Protein AF-A0A973NPT2-F1 (afdb_monomer_lite)

pLDDT: mean 71.3, std 19.41, range [35.34, 94.06]

Sequence (143 aa):
MTVLRLSALTAAAMVVPAASHAGETGRFLNAPAAAAAPAVKLAVQYELKLRLPEGHGLARLLLDAGIDREDAAAAAKLAAGHLGDGSGGCDVQVSIARAAGTGGFTLVRATLMTNAARTVIERRGPDLTIASDAPARKFPRLV

Structure (mmCIF, N/CA/C/O backbone):
data_AF-A0A973NPT2-F1
#
_entry.id   AF-A0A973NPT2-F1
#
loop_
_atom_site.group_PDB
_atom_site.id
_atom_site.type_symbol
_atom_site.label_atom_id
_atom_site.label_alt_id
_atom_site.label_comp_id
_atom_site.label_asym_id
_atom_site.label_entity_id
_atom_site.label_seq_id
_atom_site.pdbx_PDB_ins_code
_atom_site.Cartn_x
_atom_site.Cartn_y
_atom_site.Cartn_z
_atom_site.occupancy
_atom_site.B_iso_or_equiv
_atom_site.auth_seq_id
_atom_site.auth_comp_id
_atom_site.auth_asym_id
_atom_site.auth_atom_id
_atom_site.pdbx_PDB_model_num
ATOM 1 N N . MET A 1 1 ? -50.959 60.641 -10.926 1.00 35.38 1 MET A N 1
ATOM 2 C CA . MET A 1 1 ? -51.450 60.781 -9.538 1.00 35.38 1 MET A CA 1
ATOM 3 C C . MET A 1 1 ? -50.869 59.624 -8.733 1.00 35.38 1 MET A C 1
ATOM 5 O O . MET A 1 1 ? -51.023 58.513 -9.203 1.00 35.38 1 MET A O 1
ATOM 9 N N . THR A 1 2 ? -50.163 59.725 -7.606 1.00 35.72 2 THR A N 1
ATOM 10 C CA . THR A 1 2 ? -49.739 60.830 -6.733 1.00 35.72 2 THR A CA 1
ATOM 11 C C . THR A 1 2 ? -48.775 60.188 -5.708 1.00 35.72 2 THR A C 1
ATOM 13 O O . THR A 1 2 ? -49.156 59.202 -5.097 1.00 35.72 2 THR A O 1
ATOM 16 N N . VAL A 1 3 ? -47.565 60.752 -5.557 1.00 38.47 3 VAL A N 1
ATOM 17 C CA . VAL A 1 3 ? -46.780 60.966 -4.306 1.00 38.47 3 VAL A CA 1
ATOM 18 C C . VAL A 1 3 ? -46.255 59.736 -3.522 1.00 38.47 3 VAL A C 1
ATOM 20 O O . VAL A 1 3 ? -47.029 58.899 -3.091 1.00 38.47 3 VAL A O 1
ATOM 23 N N . LEU A 1 4 ? -44.936 59.489 -3.409 1.00 36.72 4 LEU A N 1
ATOM 24 C CA . LEU A 1 4 ? -43.832 60.149 -2.654 1.00 36.72 4 LEU A CA 1
ATOM 25 C C . LEU A 1 4 ? -43.723 59.750 -1.162 1.00 36.72 4 LEU A C 1
ATOM 27 O O . LEU A 1 4 ? -44.722 59.734 -0.454 1.00 36.72 4 LEU A O 1
ATOM 31 N N . ARG A 1 5 ? -42.452 59.658 -0.713 1.00 41.47 5 ARG A N 1
ATOM 32 C CA . ARG A 1 5 ? -41.870 59.679 0.663 1.00 41.47 5 ARG A CA 1
ATOM 33 C C . ARG A 1 5 ? -41.469 58.303 1.213 1.00 41.47 5 ARG A C 1
ATOM 35 O O . ARG A 1 5 ? -42.328 57.463 1.411 1.00 41.47 5 ARG A O 1
ATOM 42 N N . LEU A 1 6 ? -40.190 57.939 1.399 1.00 37.28 6 LEU A N 1
ATOM 43 C CA . LEU A 1 6 ? -38.953 58.622 1.853 1.00 37.28 6 LEU A CA 1
ATOM 44 C C . LEU A 1 6 ? -38.989 59.037 3.329 1.00 37.28 6 LEU A C 1
ATOM 46 O O . LEU A 1 6 ? -39.762 59.929 3.666 1.00 37.28 6 LEU A O 1
ATOM 50 N N . SER A 1 7 ? -38.127 58.422 4.154 1.00 44.72 7 SER A N 1
ATOM 51 C CA . SER A 1 7 ? -37.534 58.880 5.438 1.00 44.72 7 SER A CA 1
ATOM 52 C C . SER A 1 7 ? -36.843 57.672 6.105 1.00 44.72 7 SER A C 1
ATOM 54 O O . SER A 1 7 ? -37.430 56.600 6.112 1.00 44.72 7 SER A O 1
ATOM 56 N N . ALA A 1 8 ? -35.647 57.713 6.691 1.00 44.66 8 ALA A N 1
ATOM 57 C CA . ALA A 1 8 ? -34.648 58.763 6.836 1.00 44.66 8 ALA A CA 1
ATOM 58 C C . ALA A 1 8 ? -33.302 58.125 7.269 1.00 44.66 8 ALA A C 1
ATOM 60 O O . ALA A 1 8 ? -33.282 57.156 8.028 1.00 44.66 8 ALA A O 1
ATOM 61 N N . LEU A 1 9 ? -32.196 58.709 6.791 1.00 37.75 9 LEU A N 1
ATOM 62 C CA . LEU A 1 9 ? -30.864 58.742 7.423 1.00 37.75 9 LEU A CA 1
ATOM 63 C C . LEU A 1 9 ? -30.993 59.193 8.902 1.00 37.75 9 LEU A C 1
ATOM 65 O O . LEU A 1 9 ? -31.940 59.902 9.234 1.00 37.75 9 LEU A O 1
ATOM 69 N N . THR A 1 10 ? -30.073 58.925 9.835 1.00 41.47 10 THR A N 1
ATOM 70 C CA . THR A 1 10 ? -28.830 59.705 10.110 1.00 41.47 10 THR A CA 1
ATOM 71 C C . THR A 1 10 ? -28.308 59.178 11.473 1.00 41.47 10 THR A C 1
ATOM 73 O O . THR A 1 10 ? -29.112 59.053 12.387 1.00 41.47 10 THR A O 1
ATOM 76 N N . ALA A 1 11 ? -27.130 58.557 11.605 1.00 39.00 11 ALA A N 1
ATOM 77 C CA . ALA A 1 11 ? -25.776 59.083 11.877 1.00 39.00 11 ALA A CA 1
ATOM 78 C C . ALA A 1 11 ? -25.493 59.695 13.277 1.00 39.00 11 ALA A C 1
ATOM 80 O O . ALA A 1 11 ? -26.239 60.544 13.751 1.00 39.00 11 ALA A O 1
ATOM 81 N N . ALA A 1 12 ? -24.297 59.340 13.793 1.00 38.19 12 ALA A N 1
ATOM 82 C CA . ALA A 1 12 ? -23.472 60.006 14.826 1.00 38.19 12 ALA A CA 1
ATOM 83 C C . ALA A 1 12 ? -23.907 59.803 16.305 1.00 38.19 12 ALA A C 1
ATOM 85 O O . ALA A 1 12 ? -25.086 59.682 16.585 1.00 38.19 12 ALA A O 1
ATOM 86 N N . ALA A 1 13 ? -23.055 59.732 17.336 1.00 38.84 13 ALA A N 1
ATOM 87 C CA . ALA A 1 13 ? -21.615 59.924 17.490 1.00 38.84 13 ALA A CA 1
ATOM 88 C C . ALA A 1 13 ? -21.106 59.218 18.775 1.00 38.84 13 ALA A C 1
ATOM 90 O O . ALA A 1 13 ? -21.856 58.980 19.715 1.00 38.84 13 ALA A O 1
ATOM 91 N N . MET A 1 14 ? -19.802 58.938 18.755 1.00 41.44 14 MET A N 1
ATOM 92 C CA . MET A 1 14 ? -18.812 58.705 19.821 1.00 41.44 14 MET A CA 1
ATOM 93 C C . MET A 1 14 ? -19.201 58.957 21.291 1.00 41.44 14 MET A C 1
ATOM 95 O O . MET A 1 14 ? -19.642 60.054 21.604 1.00 41.44 14 MET A O 1
ATOM 99 N N . VAL A 1 15 ? -18.787 58.050 22.193 1.00 43.19 15 VAL A N 1
ATOM 100 C CA . VAL A 1 15 ? -18.042 58.379 23.433 1.00 43.19 15 VAL A CA 1
ATOM 101 C C . VAL A 1 15 ? -17.132 57.196 23.801 1.00 43.19 15 VAL A C 1
ATOM 103 O O . VAL A 1 15 ? -17.598 56.082 24.024 1.00 43.19 15 VAL A O 1
ATOM 106 N N . VAL A 1 16 ? -15.828 57.460 23.882 1.00 45.16 16 VAL A N 1
ATOM 107 C CA . VAL A 1 16 ? -14.829 56.645 24.591 1.00 45.16 16 VAL A CA 1
ATOM 108 C C . VAL A 1 16 ? -14.697 57.203 26.009 1.00 45.16 16 VAL A C 1
ATOM 110 O O . VAL A 1 16 ? -14.632 58.423 26.160 1.00 45.16 16 VAL A O 1
ATOM 113 N N . PRO A 1 17 ? -14.537 56.347 27.026 1.00 46.28 17 PRO A N 1
ATOM 114 C CA . PRO A 1 17 ? -13.625 56.661 28.115 1.00 46.28 17 PRO A CA 1
ATOM 115 C C . PRO A 1 17 ? -12.493 55.629 28.192 1.00 46.28 17 PRO A C 1
ATOM 117 O O . PRO A 1 17 ? -12.715 54.427 28.332 1.00 46.28 17 PRO A O 1
ATOM 120 N N . ALA A 1 18 ? -11.264 56.138 28.104 1.00 42.41 18 ALA A N 1
ATOM 121 C CA . ALA A 1 18 ? -10.040 55.461 28.505 1.00 42.41 18 ALA A CA 1
ATOM 122 C C . ALA A 1 18 ? -9.647 55.943 29.911 1.00 42.41 18 ALA A C 1
ATOM 124 O O . ALA A 1 18 ? -9.721 57.143 30.163 1.00 42.41 18 ALA A O 1
ATOM 125 N N . ALA A 1 19 ? -9.223 55.001 30.764 1.00 46.69 19 ALA A N 1
ATOM 126 C CA . ALA A 1 19 ? -8.350 55.095 31.954 1.00 46.69 19 ALA A CA 1
ATOM 127 C C . ALA A 1 19 ? -8.873 54.100 33.016 1.00 46.69 19 ALA A C 1
ATOM 129 O O . ALA A 1 19 ? -9.959 54.286 33.550 1.00 46.69 19 ALA A O 1
ATOM 130 N N . SER A 1 20 ? -8.294 52.908 33.192 1.00 44.59 20 SER A N 1
ATOM 131 C CA . SER A 1 20 ? -6.967 52.571 33.753 1.00 44.59 20 SER A CA 1
ATOM 132 C C . SER A 1 20 ? -6.871 52.797 35.263 1.00 44.59 20 SER A C 1
ATOM 134 O O . SER A 1 20 ? -6.824 53.940 35.684 1.00 44.59 20 SER A O 1
ATOM 136 N N . HIS A 1 21 ? -6.816 51.690 36.019 1.00 41.81 21 HIS A N 1
ATOM 137 C CA . HIS A 1 21 ? -6.059 51.374 37.255 1.00 41.81 21 HIS A CA 1
ATOM 138 C C . HIS A 1 21 ? -6.741 50.137 37.885 1.00 41.81 21 HIS A C 1
ATOM 140 O O . HIS A 1 21 ? -7.961 50.095 37.927 1.00 41.81 21 HIS A O 1
ATOM 146 N N . ALA A 1 22 ? -6.126 49.099 38.442 1.00 35.34 22 ALA A N 1
ATOM 147 C CA . ALA A 1 22 ? -4.790 48.516 38.502 1.00 35.34 22 ALA A CA 1
ATOM 148 C C . ALA A 1 22 ? -5.009 47.173 39.251 1.00 35.34 22 ALA A C 1
ATOM 150 O O . ALA A 1 22 ? -5.796 47.161 40.195 1.00 35.34 22 ALA A O 1
ATOM 151 N N . GLY A 1 23 ? -4.357 46.065 38.871 1.00 38.25 23 GLY A N 1
ATOM 152 C CA . GLY A 1 23 ? -4.356 44.842 39.699 1.00 38.25 23 GLY A CA 1
ATOM 153 C C . GLY A 1 23 ? -4.442 43.511 38.948 1.00 38.25 23 GLY A C 1
ATOM 154 O O . GLY A 1 23 ? -5.515 42.953 38.786 1.00 38.25 23 GLY A O 1
ATOM 155 N N . GLU A 1 24 ? -3.284 43.051 38.486 1.00 39.28 24 GLU A N 1
ATOM 156 C CA . GLU A 1 24 ? -2.819 41.667 38.291 1.00 39.28 24 GLU A CA 1
ATOM 157 C C . GLU A 1 24 ? -3.757 40.442 38.135 1.00 39.28 24 GLU A C 1
ATOM 159 O O . GLU A 1 24 ? -4.538 40.065 39.000 1.00 39.28 24 GLU A O 1
ATOM 164 N N . THR A 1 25 ? -3.387 39.669 37.102 1.00 49.34 25 THR A N 1
ATOM 165 C CA . THR A 1 25 ? -3.327 38.193 37.008 1.00 49.34 25 THR A CA 1
ATOM 166 C C . THR A 1 25 ? -4.617 37.395 36.809 1.00 49.34 25 THR A C 1
ATOM 168 O O . THR A 1 25 ? -5.388 37.133 37.720 1.00 49.34 25 THR A O 1
ATOM 171 N N . GLY A 1 26 ? -4.771 36.875 35.586 1.00 44.12 26 GLY A N 1
ATOM 172 C CA . GLY A 1 26 ? -5.738 35.820 35.287 1.00 44.12 26 GLY A CA 1
ATOM 173 C C . GLY A 1 26 ? -6.055 35.697 33.802 1.00 44.12 26 GLY A C 1
ATOM 174 O O . GLY A 1 26 ? -7.182 35.938 33.386 1.00 44.12 26 GLY A O 1
ATOM 175 N N . ARG A 1 27 ? -5.063 35.343 32.973 1.00 51.44 27 ARG A N 1
ATOM 176 C CA . ARG A 1 27 ? -5.304 34.923 31.583 1.00 51.44 27 ARG A CA 1
ATOM 177 C C . ARG A 1 27 ? -6.189 33.674 31.580 1.00 51.44 27 ARG A C 1
ATOM 179 O O . ARG A 1 27 ? -5.672 32.590 31.810 1.00 51.44 27 ARG A O 1
ATOM 186 N N . PHE A 1 28 ? -7.452 33.804 31.195 1.00 45.84 28 PHE A N 1
ATOM 187 C CA . PHE A 1 28 ? -8.210 32.697 30.613 1.00 45.84 28 PHE A CA 1
ATOM 188 C C . PHE A 1 28 ? -9.021 33.217 29.428 1.00 45.84 28 PHE A C 1
ATOM 190 O O . PHE A 1 28 ? -10.178 33.612 29.538 1.00 45.84 28 PHE A O 1
ATOM 197 N N . LEU A 1 29 ? -8.354 33.247 28.271 1.00 52.81 29 LEU A N 1
ATOM 198 C CA . LEU A 1 29 ? -9.010 33.317 26.972 1.00 52.81 29 LEU A CA 1
ATOM 199 C C . LEU A 1 29 ? -9.847 32.046 26.823 1.00 52.81 29 LEU A C 1
ATOM 201 O O . LEU A 1 29 ? -9.311 30.956 26.631 1.00 52.81 29 LEU A O 1
ATOM 205 N N . ASN A 1 30 ? -11.159 32.200 26.950 1.00 48.97 30 ASN A N 1
ATOM 206 C CA . ASN A 1 30 ? -12.141 31.169 26.665 1.00 48.97 30 ASN A CA 1
ATOM 207 C C . ASN A 1 30 ? -12.219 30.991 25.137 1.00 48.97 30 ASN A C 1
ATOM 209 O O . ASN A 1 30 ? -13.058 31.588 24.467 1.00 48.97 30 ASN A O 1
ATOM 213 N N . ALA A 1 31 ? -11.262 30.256 24.565 1.00 51.31 31 ALA A N 1
ATOM 214 C CA . ALA A 1 31 ? -11.365 29.765 23.197 1.00 51.31 31 ALA A CA 1
ATOM 215 C C . ALA A 1 31 ? -12.368 28.599 23.191 1.00 51.31 31 ALA A C 1
ATOM 217 O O . ALA A 1 31 ? -12.270 27.738 24.070 1.00 51.31 31 ALA A O 1
ATOM 218 N N . PRO A 1 32 ? -13.324 28.531 22.243 1.00 46.78 32 PRO A N 1
ATOM 219 C CA . PRO A 1 32 ? -14.216 27.387 22.160 1.00 46.78 32 PRO A CA 1
ATOM 220 C C . PRO A 1 32 ? -13.356 26.147 21.931 1.00 46.78 32 PRO A C 1
ATOM 222 O O . PRO A 1 32 ? -12.639 26.054 20.933 1.00 46.78 32 PRO A O 1
ATOM 225 N N . ALA A 1 33 ? -13.387 25.227 22.893 1.00 51.31 33 ALA A N 1
ATOM 226 C CA . 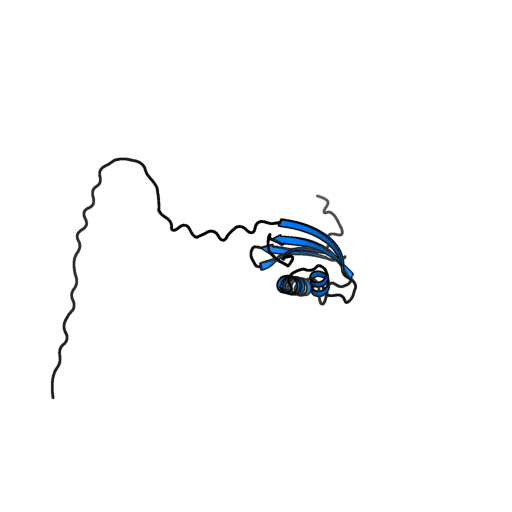ALA A 1 33 ? -12.744 23.934 22.783 1.00 51.31 33 ALA A CA 1
ATOM 227 C C . ALA A 1 33 ? -13.320 23.240 21.547 1.00 51.31 33 ALA A C 1
ATOM 229 O O . ALA A 1 33 ? -14.431 22.711 21.576 1.00 51.31 33 ALA A O 1
ATOM 230 N N . ALA A 1 34 ? -12.581 23.289 20.437 1.00 52.34 34 ALA A N 1
ATOM 231 C CA . ALA A 1 34 ? -12.824 22.419 19.308 1.00 52.34 34 ALA A CA 1
ATOM 232 C C . ALA A 1 34 ? -12.798 21.002 19.877 1.00 52.34 34 ALA A C 1
ATOM 234 O O . ALA A 1 34 ? -11.773 20.571 20.407 1.00 52.34 34 ALA A O 1
ATOM 235 N N . ALA A 1 35 ? -13.950 20.331 19.862 1.00 51.09 35 ALA A N 1
ATOM 236 C CA . ALA A 1 35 ? -14.067 18.950 20.283 1.00 51.09 35 ALA A CA 1
ATOM 237 C C . ALA A 1 35 ? -13.069 18.142 19.449 1.00 51.09 35 ALA A C 1
ATOM 239 O O . ALA A 1 35 ? -13.292 17.890 18.265 1.00 51.09 35 ALA A O 1
ATOM 240 N N . ALA A 1 36 ? -11.919 17.827 20.046 1.00 55.03 36 ALA A N 1
ATOM 241 C CA . ALA A 1 36 ? -10.910 17.011 19.409 1.00 55.03 36 ALA A CA 1
ATOM 242 C C . ALA A 1 36 ? -11.580 15.674 19.091 1.00 55.03 36 ALA A C 1
ATOM 244 O O . ALA A 1 36 ? -12.108 15.016 19.991 1.00 55.03 36 ALA A O 1
ATOM 245 N N . ALA A 1 37 ? -11.625 15.319 17.805 1.00 56.06 37 ALA A N 1
ATOM 246 C CA . ALA A 1 37 ? -12.178 14.048 17.368 1.00 56.06 37 ALA A CA 1
ATOM 247 C C . ALA A 1 37 ? -11.549 12.914 18.202 1.00 56.06 37 ALA A C 1
ATOM 249 O O . ALA A 1 37 ? -10.345 12.970 18.480 1.00 56.06 37 ALA A O 1
ATOM 250 N N . PRO A 1 38 ? -12.336 11.915 18.643 1.00 55.91 38 PRO A N 1
ATOM 251 C CA . PRO A 1 38 ? -11.838 10.866 19.519 1.00 55.91 38 PRO A CA 1
ATOM 252 C C . PRO A 1 38 ? -10.623 10.196 18.877 1.00 55.91 38 PRO A C 1
ATOM 254 O O . PRO A 1 38 ? -10.693 9.696 17.754 1.00 55.91 38 PRO A O 1
ATOM 257 N N . ALA A 1 39 ? -9.496 10.217 19.593 1.00 59.34 39 ALA A N 1
ATOM 258 C CA . ALA A 1 39 ? -8.270 9.579 19.147 1.00 59.34 39 ALA A CA 1
ATOM 259 C C . ALA A 1 39 ? -8.548 8.085 18.947 1.00 59.34 39 ALA A C 1
ATOM 261 O O . ALA A 1 39 ? -8.907 7.378 19.892 1.00 59.34 39 ALA A O 1
ATOM 262 N N . VAL A 1 40 ? -8.423 7.622 17.702 1.00 58.78 40 VAL A N 1
ATOM 263 C CA . VAL A 1 40 ? -8.651 6.226 17.328 1.00 58.78 40 VAL A CA 1
ATOM 264 C C . VAL A 1 40 ? -7.720 5.353 18.166 1.00 58.78 40 VAL A C 1
ATOM 266 O O . VAL A 1 40 ? -6.501 5.371 17.993 1.00 58.78 40 VAL A O 1
ATOM 269 N N . LYS A 1 41 ? -8.291 4.607 19.115 1.00 61.53 41 LYS A N 1
ATOM 270 C CA . LYS A 1 41 ? -7.531 3.710 19.983 1.00 61.53 41 LYS A CA 1
ATOM 271 C C . LYS A 1 41 ? -7.140 2.487 19.156 1.00 61.53 41 LYS A C 1
ATOM 273 O O . LYS A 1 41 ? -7.975 1.624 18.876 1.00 61.53 41 LYS A O 1
ATOM 278 N N . LEU A 1 42 ? -5.885 2.468 18.708 1.00 62.88 42 LEU A N 1
ATOM 279 C CA . LEU A 1 42 ? -5.307 1.355 17.960 1.00 62.88 42 LEU A CA 1
ATOM 280 C C . LEU A 1 42 ? -5.428 0.086 18.810 1.00 62.88 42 LEU A C 1
ATOM 282 O O . LEU A 1 42 ? -4.938 0.052 19.938 1.00 62.88 42 LEU A O 1
ATOM 286 N N . ALA A 1 43 ? -6.105 -0.934 18.291 1.00 65.38 43 ALA A N 1
ATOM 287 C CA . ALA A 1 43 ? -6.251 -2.200 18.996 1.00 65.38 43 ALA A CA 1
ATOM 288 C C . ALA A 1 43 ? -5.062 -3.118 18.702 1.00 65.38 43 ALA A C 1
ATOM 290 O O . ALA A 1 43 ? -4.513 -3.711 19.625 1.00 65.38 43 ALA A O 1
ATOM 291 N N . VAL A 1 44 ? -4.650 -3.218 17.431 1.00 75.81 44 VAL A N 1
ATOM 292 C CA . VAL A 1 44 ? -3.506 -4.040 17.010 1.00 75.81 44 VAL A CA 1
ATOM 293 C C . VAL A 1 44 ? -2.858 -3.458 15.751 1.00 75.81 44 VAL A C 1
ATOM 295 O O . VAL A 1 44 ? -3.560 -2.931 14.885 1.00 75.81 44 VAL A O 1
ATOM 298 N N . GLN A 1 45 ? -1.532 -3.583 15.643 1.00 84.19 45 GLN A N 1
ATOM 299 C CA . GLN A 1 45 ? -0.763 -3.293 14.433 1.00 84.19 45 GLN A CA 1
ATOM 300 C C . GLN A 1 45 ? -0.043 -4.559 13.964 1.00 84.19 45 GLN A C 1
ATOM 302 O O . GLN A 1 45 ? 0.613 -5.228 14.761 1.00 84.19 45 GLN A O 1
ATOM 307 N N . TYR A 1 46 ? -0.154 -4.867 12.674 1.00 86.00 46 TYR A N 1
ATOM 308 C CA . TYR A 1 46 ? 0.513 -6.006 12.048 1.00 86.00 46 TYR A CA 1
ATOM 309 C C . TYR A 1 46 ? 1.427 -5.533 10.925 1.00 86.00 46 TYR A C 1
ATOM 311 O O . TYR A 1 46 ? 1.146 -4.534 10.262 1.00 86.00 46 TYR A O 1
ATOM 319 N N . GLU A 1 47 ? 2.502 -6.280 10.693 1.00 89.94 47 GLU A N 1
ATOM 320 C CA . GLU A 1 47 ? 3.374 -6.108 9.537 1.00 89.94 47 GLU A CA 1
ATOM 321 C C . GLU A 1 47 ? 3.381 -7.393 8.707 1.00 89.94 47 GLU A C 1
ATOM 323 O O . GLU A 1 47 ? 3.652 -8.475 9.225 1.00 89.94 47 GLU A O 1
ATOM 328 N N . LEU A 1 48 ? 3.090 -7.266 7.416 1.00 86.69 48 LEU A N 1
ATOM 329 C CA . LEU A 1 48 ? 3.088 -8.352 6.449 1.00 86.69 48 LEU A CA 1
ATOM 330 C C . LEU A 1 48 ? 4.193 -8.107 5.425 1.00 86.69 48 LEU A C 1
ATOM 332 O O . LEU A 1 48 ? 4.299 -7.014 4.874 1.00 86.69 48 LEU A O 1
ATOM 336 N N . LYS A 1 49 ? 5.002 -9.130 5.150 1.00 88.81 49 LYS A N 1
ATOM 337 C CA . LYS A 1 49 ? 6.000 -9.123 4.073 1.00 88.81 49 LYS A CA 1
ATOM 338 C C . LYS A 1 49 ? 5.565 -10.129 3.024 1.00 88.81 49 LYS A C 1
ATOM 340 O O . LYS A 1 49 ? 5.453 -11.314 3.324 1.00 88.81 49 LYS A O 1
ATOM 345 N N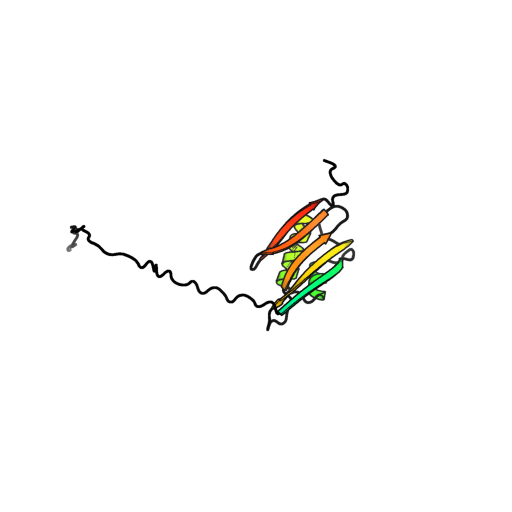 . LEU A 1 50 ? 5.278 -9.644 1.824 1.00 85.81 50 LEU A N 1
ATOM 346 C CA . LEU A 1 50 ? 4.647 -10.415 0.763 1.00 85.81 50 LEU A CA 1
ATOM 347 C C . LEU A 1 50 ? 5.383 -10.161 -0.552 1.00 85.81 50 LEU A C 1
ATOM 349 O O . LEU A 1 50 ? 5.756 -9.028 -0.852 1.00 85.81 50 LEU A O 1
ATOM 353 N N . ARG A 1 51 ? 5.559 -11.208 -1.359 1.00 85.19 51 ARG A N 1
ATOM 354 C CA . ARG A 1 51 ? 5.982 -11.056 -2.752 1.00 85.19 51 ARG A CA 1
ATOM 355 C C . ARG A 1 51 ? 4.736 -10.815 -3.592 1.00 85.19 51 ARG A C 1
ATOM 357 O O . ARG A 1 51 ? 3.837 -11.650 -3.565 1.00 85.19 51 ARG A O 1
ATOM 364 N N . LEU A 1 52 ? 4.679 -9.707 -4.326 1.00 84.44 52 LEU A N 1
ATOM 365 C CA . LEU A 1 52 ? 3.588 -9.437 -5.256 1.00 84.44 52 LEU A CA 1
ATOM 366 C C . LEU A 1 52 ? 3.872 -10.201 -6.563 1.00 84.44 52 LEU A C 1
ATOM 368 O O . LEU A 1 52 ? 4.869 -9.901 -7.227 1.00 84.44 52 LEU A O 1
ATOM 372 N N . PRO A 1 53 ? 3.065 -11.217 -6.926 1.00 76.62 53 PRO A N 1
ATOM 373 C CA . PRO A 1 53 ? 3.288 -11.985 -8.146 1.00 76.62 53 PRO A CA 1
ATOM 374 C C . PRO A 1 53 ? 3.192 -11.102 -9.391 1.00 76.62 53 PRO A C 1
ATOM 376 O O . PRO A 1 53 ? 2.500 -10.082 -9.395 1.00 76.62 53 PRO A O 1
ATOM 379 N N . GLU A 1 54 ? 3.856 -11.501 -10.472 1.00 72.00 54 GLU A N 1
ATOM 380 C CA . GLU A 1 54 ? 3.676 -10.832 -11.761 1.00 72.00 54 GLU A CA 1
ATOM 381 C C . GLU A 1 54 ? 2.207 -10.914 -12.213 1.00 72.00 54 GLU A C 1
ATOM 383 O O . GLU A 1 54 ? 1.516 -11.911 -11.986 1.00 72.00 54 GLU A O 1
ATOM 388 N N . GLY A 1 55 ? 1.691 -9.818 -12.776 1.00 67.56 55 GLY A N 1
ATOM 389 C CA . GLY A 1 55 ? 0.283 -9.705 -13.174 1.00 67.56 55 GLY A CA 1
ATOM 390 C C . GLY A 1 55 ? -0.728 -9.593 -12.021 1.00 67.56 55 GLY A C 1
ATOM 391 O O . GLY A 1 55 ? -1.919 -9.444 -12.286 1.00 67.56 55 GLY A O 1
ATOM 392 N N . HIS A 1 56 ? -0.295 -9.629 -10.754 1.00 71.69 56 HIS A N 1
ATOM 393 C CA . HIS A 1 56 ? -1.161 -9.349 -9.605 1.00 71.69 56 HIS A CA 1
ATOM 394 C C . HIS A 1 56 ? -1.030 -7.887 -9.173 1.00 71.69 56 HIS A C 1
ATOM 396 O O . HIS A 1 56 ? 0.055 -7.394 -8.872 1.00 71.69 56 HIS A O 1
ATOM 402 N N . GLY A 1 57 ? -2.160 -7.181 -9.126 1.00 82.38 57 GLY A N 1
ATOM 403 C CA . GLY A 1 57 ? -2.205 -5.791 -8.679 1.00 82.38 57 GLY A CA 1
ATOM 404 C C . GLY A 1 57 ? -2.162 -5.670 -7.155 1.00 82.38 57 GLY A C 1
ATOM 405 O O . GLY A 1 57 ? -2.799 -6.454 -6.449 1.00 82.38 57 GLY A O 1
ATOM 406 N N . LEU A 1 58 ? -1.487 -4.631 -6.651 1.00 85.94 58 LEU A N 1
ATOM 407 C CA . LEU A 1 58 ? -1.411 -4.311 -5.219 1.00 85.94 58 LEU A CA 1
ATOM 408 C C . LEU A 1 58 ? -2.799 -4.300 -4.549 1.00 85.94 58 LEU A C 1
ATOM 410 O O . LEU A 1 58 ? -2.958 -4.860 -3.470 1.00 85.94 58 LEU A O 1
ATOM 414 N N . ALA A 1 59 ? -3.817 -3.729 -5.203 1.00 89.50 59 ALA A N 1
ATOM 415 C CA . ALA A 1 59 ? -5.178 -3.674 -4.660 1.00 89.50 59 ALA A CA 1
ATOM 416 C C . ALA A 1 59 ? -5.731 -5.062 -4.304 1.00 89.50 59 ALA A C 1
ATOM 418 O O . ALA A 1 59 ? -6.340 -5.222 -3.252 1.00 89.50 59 ALA A O 1
ATOM 419 N N . ARG A 1 60 ? -5.506 -6.066 -5.162 1.00 88.56 60 ARG A N 1
ATOM 420 C CA . ARG A 1 60 ? -5.978 -7.439 -4.939 1.00 88.56 60 ARG A CA 1
ATOM 421 C C . ARG A 1 60 ? -5.325 -8.029 -3.690 1.00 88.56 60 ARG A C 1
ATOM 423 O O . ARG A 1 60 ? -6.028 -8.502 -2.811 1.00 88.56 60 ARG A O 1
ATOM 430 N N . LEU A 1 61 ? -4.002 -7.904 -3.585 1.00 88.19 61 LEU A N 1
ATOM 431 C CA . LEU A 1 61 ? -3.238 -8.407 -2.444 1.00 88.19 61 LEU A CA 1
ATOM 432 C C . LEU A 1 61 ? -3.670 -7.746 -1.125 1.00 88.19 61 LEU A C 1
ATOM 434 O O . LEU A 1 61 ? -3.789 -8.423 -0.109 1.00 88.19 61 LEU A O 1
ATOM 438 N N . LEU A 1 62 ? -3.933 -6.437 -1.136 1.00 89.88 62 LEU A N 1
ATOM 439 C CA . LEU A 1 62 ? -4.403 -5.724 0.055 1.00 89.88 62 LEU A CA 1
ATOM 440 C C . LEU A 1 62 ? -5.815 -6.171 0.468 1.00 89.88 62 LEU A C 1
ATOM 442 O O . LEU A 1 62 ? -6.068 -6.367 1.655 1.00 89.88 62 LEU A O 1
ATOM 446 N N . LEU A 1 63 ? -6.712 -6.389 -0.497 1.00 90.88 63 LEU A N 1
ATOM 447 C CA . LEU A 1 63 ? -8.049 -6.930 -0.233 1.00 90.88 63 LEU A CA 1
ATOM 448 C C . LEU A 1 63 ? -7.990 -8.353 0.336 1.00 90.88 63 LEU A C 1
ATOM 450 O O . LEU A 1 63 ? -8.700 -8.650 1.293 1.00 90.88 63 LEU A O 1
ATOM 454 N N . ASP A 1 64 ? -7.117 -9.207 -0.202 1.00 87.69 64 ASP A N 1
ATOM 455 C CA . ASP A 1 64 ? -6.909 -10.570 0.301 1.00 87.69 64 ASP A CA 1
ATOM 456 C C . ASP A 1 64 ? -6.332 -10.564 1.733 1.00 87.69 64 ASP A C 1
ATOM 458 O O . ASP A 1 64 ? -6.611 -11.463 2.525 1.00 87.69 64 ASP A O 1
ATOM 462 N N . ALA A 1 65 ? -5.589 -9.513 2.104 1.00 84.88 65 ALA A N 1
ATOM 463 C CA . ALA A 1 65 ? -5.126 -9.266 3.472 1.00 84.88 65 ALA A CA 1
ATOM 464 C C . ALA A 1 65 ? -6.211 -8.677 4.405 1.00 84.88 65 ALA A C 1
ATOM 466 O O . ALA A 1 65 ? -5.929 -8.400 5.572 1.00 84.88 65 ALA A O 1
ATOM 467 N N . GLY A 1 66 ? -7.442 -8.479 3.918 1.00 88.12 66 GLY A N 1
ATOM 468 C CA . GLY A 1 66 ? -8.570 -7.952 4.694 1.00 88.12 66 GLY A CA 1
ATOM 469 C C . GLY A 1 66 ? -8.537 -6.437 4.917 1.00 88.12 66 GLY A C 1
ATOM 470 O O . GLY A 1 66 ? -9.193 -5.940 5.835 1.00 88.12 66 GLY A O 1
ATOM 471 N N . ILE A 1 67 ? -7.757 -5.706 4.116 1.00 90.62 67 ILE A N 1
ATOM 472 C CA . ILE A 1 67 ? -7.683 -4.244 4.182 1.00 90.62 67 ILE A CA 1
ATOM 473 C C . ILE A 1 67 ? -8.923 -3.637 3.533 1.00 90.62 67 ILE A C 1
ATOM 475 O O . ILE A 1 67 ? -9.445 -4.157 2.543 1.00 90.62 67 ILE A O 1
ATOM 479 N N . ASP A 1 68 ? -9.375 -2.514 4.083 1.00 91.38 68 ASP A N 1
ATOM 480 C CA . ASP A 1 68 ? -10.522 -1.780 3.568 1.00 91.38 68 ASP A CA 1
ATOM 481 C C . ASP A 1 68 ? -10.367 -1.436 2.076 1.00 91.38 68 ASP A C 1
ATOM 483 O O . ASP A 1 68 ? -9.294 -1.084 1.572 1.00 91.38 68 ASP A O 1
ATOM 487 N N . ARG A 1 69 ? -11.478 -1.538 1.339 1.00 91.62 69 ARG A N 1
ATOM 488 C CA . ARG A 1 69 ? -11.481 -1.423 -0.126 1.00 91.62 69 ARG A CA 1
ATOM 489 C C . ARG A 1 69 ? -10.996 -0.063 -0.626 1.00 91.62 69 ARG A C 1
ATOM 491 O O . ARG A 1 69 ? -10.341 -0.000 -1.666 1.00 91.62 69 ARG A O 1
ATOM 498 N N . GLU A 1 70 ? -11.325 1.004 0.094 1.00 91.56 70 GLU A N 1
ATOM 499 C CA . GLU A 1 70 ? -10.911 2.370 -0.241 1.00 91.56 70 GLU A CA 1
ATOM 500 C C . GLU A 1 70 ? -9.394 2.536 -0.107 1.00 91.56 70 GLU A C 1
ATOM 502 O O . GLU A 1 70 ? -8.742 3.013 -1.036 1.00 91.56 70 GLU A O 1
ATOM 507 N N . ASP A 1 71 ? -8.822 2.030 0.987 1.00 91.12 71 ASP 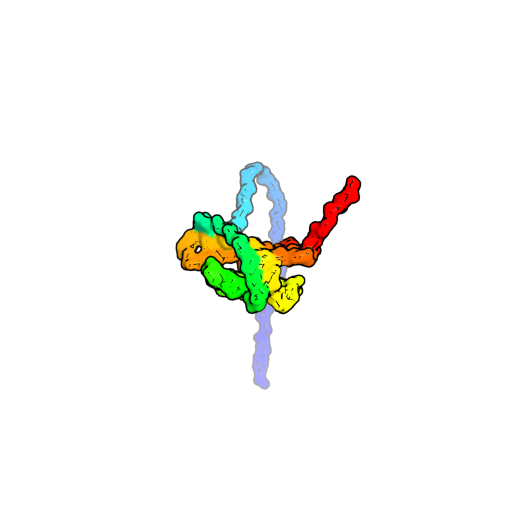A N 1
ATOM 508 C CA . ASP A 1 71 ? -7.379 2.020 1.231 1.00 91.12 71 ASP A CA 1
ATOM 509 C C . ASP A 1 71 ? -6.630 1.216 0.171 1.00 91.12 71 ASP A C 1
ATOM 511 O O . ASP A 1 71 ? -5.620 1.673 -0.370 1.00 91.12 71 ASP A O 1
ATOM 515 N N . ALA A 1 72 ? -7.145 0.031 -0.167 1.00 91.12 72 ALA A N 1
ATOM 516 C CA . ALA A 1 72 ? -6.557 -0.826 -1.186 1.00 91.12 72 ALA A CA 1
ATOM 517 C C . ALA A 1 72 ? -6.538 -0.149 -2.567 1.00 91.12 72 ALA A C 1
ATOM 519 O O . ALA A 1 72 ? -5.523 -0.192 -3.271 1.00 91.12 72 ALA A O 1
ATOM 520 N N . ALA A 1 73 ? -7.637 0.508 -2.951 1.00 91.62 73 ALA A N 1
ATOM 521 C CA . ALA A 1 73 ? -7.739 1.229 -4.216 1.00 91.62 73 ALA A CA 1
ATOM 522 C C . ALA A 1 73 ? -6.826 2.464 -4.253 1.00 91.62 73 ALA A C 1
ATOM 524 O O . ALA A 1 73 ? -6.124 2.684 -5.244 1.00 91.62 73 ALA A O 1
ATOM 525 N N . ALA A 1 74 ? -6.794 3.249 -3.173 1.00 91.31 74 ALA A N 1
ATOM 526 C CA . ALA A 1 74 ? -5.958 4.440 -3.070 1.00 91.31 74 ALA A CA 1
ATOM 527 C C . ALA A 1 74 ? -4.463 4.091 -3.111 1.00 91.31 74 ALA A C 1
ATOM 529 O O . ALA A 1 74 ? -3.715 4.678 -3.896 1.00 91.31 74 ALA A O 1
ATOM 530 N N . ALA A 1 75 ? -4.031 3.087 -2.341 1.00 89.81 75 ALA A N 1
ATOM 531 C CA . ALA A 1 75 ? -2.649 2.617 -2.358 1.00 89.81 75 ALA A CA 1
ATOM 532 C C . ALA A 1 75 ? -2.236 2.109 -3.747 1.00 89.81 75 ALA A C 1
A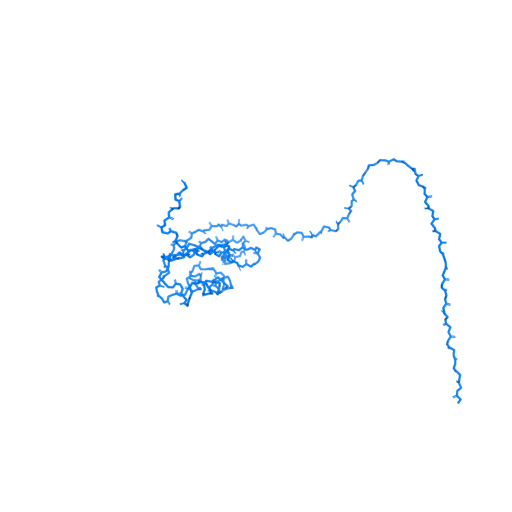TOM 534 O O . ALA A 1 75 ? -1.152 2.434 -4.227 1.00 89.81 75 ALA A O 1
ATOM 535 N N . ALA A 1 76 ? -3.110 1.361 -4.427 1.00 89.31 76 ALA A N 1
ATOM 536 C CA . ALA A 1 76 ? -2.824 0.859 -5.766 1.00 89.31 76 ALA A CA 1
ATOM 537 C C . ALA A 1 76 ? -2.724 1.980 -6.805 1.00 89.31 76 ALA A C 1
ATOM 539 O O . ALA A 1 76 ? -1.836 1.941 -7.652 1.00 89.31 76 ALA A O 1
ATOM 540 N N . LYS A 1 77 ? -3.584 3.002 -6.717 1.00 89.12 77 LYS A N 1
ATOM 541 C CA . LYS A 1 77 ? -3.526 4.176 -7.597 1.00 89.12 77 LYS A CA 1
ATOM 542 C C . LYS A 1 77 ? -2.220 4.953 -7.419 1.00 89.12 77 LYS A C 1
ATOM 544 O O . LYS A 1 77 ? -1.603 5.340 -8.408 1.00 89.12 77 LYS A O 1
ATOM 549 N N . LEU A 1 78 ? -1.788 5.152 -6.172 1.00 88.56 78 LEU A N 1
ATOM 550 C CA . LEU A 1 78 ? -0.511 5.799 -5.860 1.00 88.56 78 LEU A CA 1
ATOM 551 C C . LEU A 1 78 ? 0.676 4.975 -6.371 1.00 88.56 78 LEU A C 1
ATOM 553 O O . LEU A 1 78 ? 1.582 5.526 -6.987 1.00 88.56 78 LEU A O 1
ATOM 557 N N . ALA A 1 79 ? 0.649 3.656 -6.167 1.00 85.75 79 ALA A N 1
ATOM 558 C CA . ALA A 1 79 ? 1.697 2.763 -6.647 1.00 85.75 79 ALA A CA 1
ATOM 559 C C . ALA A 1 79 ? 1.792 2.750 -8.182 1.00 85.75 79 ALA A C 1
ATOM 561 O O . ALA A 1 79 ? 2.889 2.876 -8.717 1.00 85.75 79 ALA A O 1
ATOM 562 N N . ALA A 1 80 ? 0.663 2.653 -8.893 1.00 82.69 80 ALA A N 1
ATOM 563 C CA . ALA A 1 80 ? 0.632 2.633 -10.358 1.00 82.69 80 ALA A CA 1
ATOM 564 C C . ALA A 1 80 ? 1.207 3.918 -10.975 1.00 82.69 80 ALA A C 1
ATOM 566 O O . ALA A 1 80 ? 1.939 3.858 -11.960 1.00 82.69 80 ALA A O 1
ATOM 567 N N . GLY A 1 81 ? 0.940 5.076 -10.360 1.00 74.25 81 GLY A N 1
ATOM 568 C CA . GLY A 1 81 ? 1.487 6.356 -10.815 1.00 74.25 81 GLY A CA 1
ATOM 569 C C . GLY A 1 81 ? 3.013 6.473 -10.705 1.00 74.25 81 GLY A C 1
ATOM 570 O O . GLY A 1 81 ? 3.592 7.323 -11.374 1.00 74.25 81 GLY A O 1
ATOM 571 N N . HIS A 1 82 ? 3.662 5.635 -9.888 1.00 72.19 82 HIS A N 1
ATOM 572 C CA . HIS A 1 82 ? 5.098 5.733 -9.592 1.00 72.19 82 HIS A CA 1
ATOM 573 C C . HIS A 1 82 ? 5.925 4.532 -10.060 1.00 72.19 82 HIS A C 1
ATOM 575 O O . HIS A 1 82 ? 7.092 4.693 -10.402 1.00 72.19 82 HIS A O 1
ATOM 581 N N . LEU A 1 83 ? 5.339 3.337 -10.104 1.00 69.94 83 LEU A N 1
ATOM 582 C CA . LEU A 1 83 ? 6.041 2.095 -10.445 1.00 69.94 83 LEU A CA 1
ATOM 583 C C . LEU A 1 83 ? 5.676 1.552 -11.837 1.00 69.94 83 LEU A C 1
ATOM 585 O O . LEU A 1 83 ? 6.193 0.508 -12.227 1.00 69.94 83 LEU A O 1
ATOM 589 N N . GLY A 1 84 ? 4.836 2.266 -12.597 1.00 64.00 84 GLY A N 1
ATOM 590 C CA . GLY A 1 84 ? 4.289 1.795 -13.872 1.00 64.00 84 GLY A CA 1
ATOM 591 C C . GLY A 1 84 ? 3.120 0.823 -13.682 1.00 64.00 84 GLY A C 1
ATOM 592 O O . GLY A 1 84 ? 2.765 0.488 -12.549 1.00 64.00 84 GLY A O 1
ATOM 593 N N . ASP A 1 85 ? 2.495 0.410 -14.792 1.00 54.22 85 ASP A N 1
ATOM 594 C CA . ASP A 1 85 ? 1.273 -0.410 -14.842 1.00 54.22 85 ASP A CA 1
ATOM 595 C C . ASP A 1 85 ? 1.397 -1.733 -14.070 1.00 54.22 85 ASP A C 1
ATOM 597 O O . ASP A 1 85 ? 1.698 -2.787 -14.622 1.00 54.22 85 ASP A O 1
ATOM 601 N N . GLY A 1 86 ? 1.119 -1.682 -12.770 1.00 54.34 86 GLY A N 1
ATOM 602 C CA . GLY A 1 86 ? 1.088 -2.850 -11.908 1.00 54.34 86 GLY A CA 1
ATOM 603 C C . GLY A 1 86 ? 2.486 -3.307 -11.517 1.00 54.34 86 GLY A C 1
ATOM 604 O O . GLY A 1 86 ? 3.199 -3.945 -12.279 1.00 54.34 86 GLY A O 1
ATOM 605 N N . SER A 1 87 ? 2.829 -3.052 -10.262 1.00 57.25 87 SER A N 1
ATOM 606 C CA . SER A 1 87 ? 4.017 -3.508 -9.541 1.00 57.25 87 SER A CA 1
ATOM 607 C C . SER A 1 87 ? 4.131 -5.043 -9.405 1.00 57.25 87 SER A C 1
ATOM 609 O O . SER A 1 87 ? 4.484 -5.552 -8.346 1.0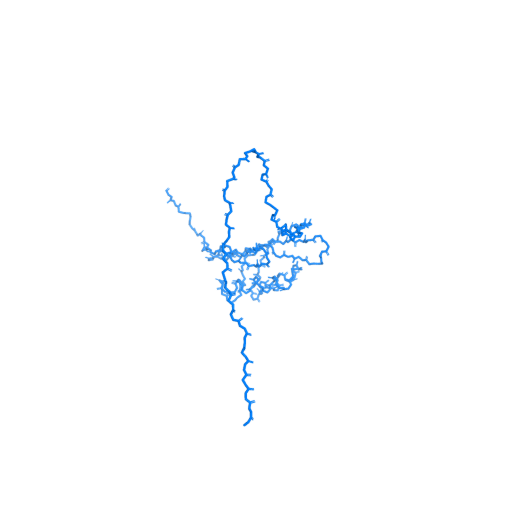0 57.25 87 SER A O 1
ATOM 611 N N . GLY A 1 88 ? 3.791 -5.814 -10.435 1.00 62.94 88 GLY A N 1
ATOM 612 C CA . GLY A 1 88 ? 4.017 -7.248 -10.474 1.00 62.94 88 GLY A CA 1
ATOM 613 C C . GLY A 1 88 ? 5.509 -7.554 -10.335 1.00 62.94 88 GLY A C 1
ATOM 614 O O . GLY A 1 88 ? 6.353 -6.856 -10.891 1.00 62.94 88 GLY A O 1
ATOM 615 N N . GLY A 1 89 ? 5.842 -8.574 -9.549 1.00 72.88 89 GLY A N 1
ATOM 616 C CA . GLY A 1 89 ? 7.227 -8.979 -9.321 1.00 72.88 89 GLY A CA 1
ATOM 617 C C . GLY A 1 89 ? 7.996 -8.107 -8.320 1.00 72.88 89 GLY A C 1
ATOM 618 O O . GLY A 1 89 ? 9.225 -8.165 -8.307 1.00 72.88 89 GLY A O 1
ATOM 619 N N . CYS A 1 90 ? 7.323 -7.322 -7.472 1.00 81.75 90 CYS A N 1
ATOM 620 C CA . CYS A 1 90 ? 7.964 -6.535 -6.413 1.00 81.75 90 CYS A CA 1
ATOM 621 C C . CYS A 1 90 ? 7.778 -7.157 -5.019 1.00 81.75 90 CYS A C 1
ATOM 623 O O . CYS A 1 90 ? 6.825 -7.897 -4.768 1.00 81.75 90 CYS A O 1
ATOM 625 N N . ASP A 1 91 ? 8.668 -6.831 -4.085 1.00 87.31 91 ASP A N 1
ATOM 626 C CA . ASP A 1 91 ? 8.443 -7.121 -2.667 1.00 87.31 91 ASP A CA 1
ATOM 627 C C . ASP A 1 91 ? 7.598 -6.008 -2.054 1.00 87.31 91 ASP A C 1
ATOM 629 O O . ASP A 1 91 ? 7.815 -4.825 -2.324 1.00 87.31 91 ASP A O 1
ATOM 633 N N . VAL A 1 92 ? 6.623 -6.376 -1.230 1.00 89.12 92 VAL A N 1
ATOM 634 C CA . VAL A 1 92 ? 5.734 -5.433 -0.556 1.00 89.12 92 VAL A CA 1
ATOM 635 C C . VAL A 1 92 ? 5.762 -5.702 0.942 1.00 89.12 92 VAL A C 1
ATOM 637 O O . VAL A 1 92 ? 5.512 -6.816 1.402 1.00 89.12 92 VAL A O 1
ATOM 640 N N . GLN A 1 93 ? 6.042 -4.660 1.715 1.00 91.38 93 GLN A N 1
ATOM 641 C CA . GLN A 1 93 ? 5.902 -4.658 3.166 1.00 91.38 93 GLN A CA 1
ATOM 642 C C . GLN A 1 93 ? 4.709 -3.782 3.540 1.00 91.38 93 GLN A C 1
ATOM 644 O O . GLN A 1 93 ? 4.700 -2.586 3.249 1.00 91.38 93 GLN A O 1
ATOM 649 N N . VAL A 1 94 ? 3.701 -4.370 4.175 1.00 91.31 94 VAL A N 1
ATOM 650 C CA . VAL A 1 94 ? 2.438 -3.714 4.516 1.00 91.31 94 VAL A CA 1
ATOM 651 C C . VAL A 1 94 ? 2.302 -3.651 6.030 1.00 91.31 94 VAL A C 1
ATOM 653 O O . VAL A 1 94 ? 2.283 -4.681 6.696 1.00 91.31 94 VAL A O 1
ATOM 656 N N . SER A 1 95 ? 2.186 -2.450 6.582 1.00 91.81 95 SER A N 1
ATOM 657 C CA . SER A 1 95 ? 1.785 -2.228 7.967 1.00 91.81 95 SER A CA 1
ATOM 658 C C . SER A 1 95 ? 0.308 -1.862 8.004 1.00 91.81 95 SER A C 1
ATOM 660 O O . SER A 1 95 ? -0.103 -0.863 7.409 1.00 91.81 95 SER A O 1
ATOM 662 N N . ILE A 1 96 ? -0.475 -2.649 8.732 1.00 91.69 96 ILE A N 1
ATOM 663 C CA . ILE A 1 96 ? -1.917 -2.458 8.888 1.00 91.69 96 ILE A CA 1
ATOM 664 C C . ILE A 1 96 ? -2.268 -2.245 10.352 1.00 91.69 96 ILE A C 1
ATOM 666 O O . ILE A 1 96 ? -1.599 -2.769 11.245 1.00 91.69 96 ILE A O 1
ATOM 670 N N . ALA A 1 97 ? -3.331 -1.495 10.595 1.00 88.88 97 ALA A N 1
ATOM 671 C CA . ALA A 1 97 ? -3.881 -1.283 11.916 1.00 88.88 97 ALA A CA 1
ATOM 672 C C . ALA A 1 97 ? -5.344 -1.701 11.959 1.00 88.88 97 ALA A C 1
ATOM 674 O O . ALA A 1 97 ? -6.083 -1.568 10.989 1.00 88.88 97 ALA A O 1
ATOM 675 N N . ARG A 1 98 ? -5.778 -2.172 13.122 1.00 87.19 98 ARG A N 1
ATOM 676 C CA . ARG A 1 98 ? -7.193 -2.363 13.420 1.00 87.19 98 ARG A CA 1
ATOM 677 C C . ARG A 1 98 ? -7.585 -1.455 14.571 1.00 87.19 98 ARG A C 1
ATOM 679 O O . ARG A 1 98 ? -6.933 -1.469 15.617 1.00 87.19 98 ARG A O 1
ATOM 686 N N . ALA A 1 99 ? -8.645 -0.676 14.389 1.00 79.00 99 ALA A N 1
ATOM 687 C CA . ALA A 1 99 ? -9.247 0.090 15.470 1.00 79.00 99 ALA A CA 1
ATOM 688 C C . ALA A 1 99 ? -10.152 -0.814 16.320 1.00 79.00 99 ALA A C 1
ATOM 690 O O . ALA A 1 99 ? -10.742 -1.781 15.831 1.00 79.00 99 ALA A O 1
ATOM 691 N N . ALA A 1 100 ? -10.267 -0.517 17.613 1.00 72.12 100 ALA A N 1
ATOM 692 C CA . ALA A 1 100 ? -11.197 -1.241 18.472 1.00 72.12 100 ALA A CA 1
ATOM 693 C C . ALA A 1 100 ? -12.642 -1.043 17.972 1.00 72.12 100 ALA A C 1
ATOM 695 O O . ALA A 1 100 ? -13.090 0.089 17.809 1.00 72.12 100 ALA A O 1
ATOM 696 N N . GLY A 1 101 ? -13.366 -2.141 17.729 1.00 69.25 101 GLY A N 1
ATOM 697 C CA . GLY A 1 101 ? -14.766 -2.107 17.289 1.00 69.25 101 GLY A CA 1
ATOM 698 C C . GLY A 1 101 ? -14.990 -2.009 15.775 1.00 69.25 101 GLY A C 1
ATOM 699 O O . GLY A 1 101 ? -16.143 -2.016 15.353 1.00 69.25 101 GLY A O 1
ATOM 700 N N . THR A 1 102 ? -13.938 -1.974 14.947 1.00 70.19 102 THR A N 1
ATOM 701 C CA . THR A 1 102 ? -14.074 -2.028 13.480 1.00 70.19 102 THR A CA 1
ATOM 702 C C . THR A 1 102 ? -13.883 -3.449 12.939 1.00 70.19 102 THR A C 1
ATOM 704 O O . THR A 1 102 ? -13.119 -4.263 13.478 1.00 70.19 102 THR A O 1
ATOM 707 N N . GLY A 1 103 ? -14.618 -3.770 11.870 1.00 75.19 103 GLY A N 1
ATOM 708 C CA . GLY A 1 103 ? -14.568 -5.071 11.192 1.00 75.19 103 GLY A CA 1
ATOM 709 C C . GLY A 1 103 ? -13.400 -5.243 10.213 1.00 75.19 103 GLY A C 1
ATOM 710 O O . GLY A 1 103 ? -13.116 -6.375 9.840 1.00 75.19 103 GLY A O 1
ATOM 711 N N . GLY A 1 104 ? -12.725 -4.153 9.832 1.00 82.62 104 GLY A N 1
ATOM 712 C CA . GLY A 1 104 ? -11.664 -4.133 8.820 1.00 82.62 104 GLY A CA 1
ATOM 713 C C . GLY A 1 104 ? -10.314 -3.634 9.335 1.00 82.62 104 GLY A C 1
ATOM 714 O O . GLY A 1 104 ? -10.202 -3.113 10.455 1.00 82.62 104 GLY A O 1
ATOM 715 N N . PHE A 1 105 ? -9.293 -3.822 8.498 1.00 89.94 105 PHE A N 1
ATOM 716 C CA . PHE A 1 105 ? -7.952 -3.288 8.695 1.00 89.94 105 PHE A CA 1
ATOM 717 C C . PHE A 1 105 ? -7.747 -2.028 7.858 1.00 89.94 105 PHE A C 1
ATOM 719 O O . PHE A 1 105 ? -7.997 -2.023 6.655 1.00 89.94 105 PHE A O 1
ATOM 726 N N . THR A 1 106 ? -7.191 -0.996 8.480 1.00 91.44 106 THR A N 1
ATOM 727 C CA . THR A 1 106 ? -6.745 0.207 7.786 1.00 91.44 106 THR A CA 1
ATOM 728 C C . THR A 1 106 ? -5.271 0.089 7.433 1.00 91.44 106 THR A C 1
ATOM 730 O O . THR A 1 106 ? -4.445 -0.413 8.205 1.00 91.44 106 THR A O 1
ATOM 733 N N . LEU A 1 107 ? -4.912 0.566 6.247 1.00 91.50 107 LEU A N 1
ATOM 734 C CA . LEU A 1 107 ? -3.527 0.622 5.811 1.00 91.50 107 LEU A CA 1
ATOM 735 C C . LEU A 1 107 ? -2.812 1.777 6.516 1.00 91.50 107 LEU A C 1
ATOM 737 O O . LEU A 1 107 ? -3.226 2.927 6.403 1.00 91.50 107 LEU A O 1
ATOM 741 N N . VAL A 1 108 ? -1.711 1.491 7.209 1.00 93.31 108 VAL A N 1
ATOM 742 C CA . VAL A 1 108 ? -0.853 2.519 7.826 1.00 93.31 108 VAL A CA 1
ATOM 743 C C . VAL A 1 108 ? 0.313 2.855 6.908 1.00 93.31 108 VAL A C 1
ATOM 745 O O . VAL A 1 108 ? 0.648 4.023 6.720 1.00 93.31 108 VAL A O 1
ATOM 748 N N . ARG A 1 109 ? 0.939 1.825 6.335 1.00 93.00 109 ARG A N 1
ATOM 749 C CA . ARG A 1 109 ? 2.109 1.966 5.472 1.00 93.00 109 ARG A CA 1
ATOM 750 C C . ARG A 1 109 ? 2.173 0.824 4.472 1.00 93.00 109 ARG A C 1
ATOM 752 O O . ARG A 1 109 ? 1.985 -0.323 4.850 1.00 93.00 109 ARG A O 1
ATOM 759 N N . ALA A 1 110 ? 2.517 1.118 3.230 1.00 91.56 110 ALA A N 1
ATOM 760 C CA . ALA A 1 110 ? 2.932 0.133 2.243 1.00 91.56 110 ALA A CA 1
ATOM 761 C C . ALA A 1 110 ? 4.282 0.559 1.666 1.00 91.56 110 ALA A C 1
ATOM 763 O O . ALA A 1 110 ? 4.422 1.649 1.122 1.00 91.56 110 ALA A O 1
ATOM 764 N N . THR A 1 111 ? 5.291 -0.292 1.793 1.00 91.44 111 THR A N 1
ATOM 765 C CA . THR A 1 111 ? 6.587 -0.114 1.140 1.00 91.44 111 THR A CA 1
ATOM 766 C C . THR A 1 111 ? 6.675 -1.100 -0.009 1.00 91.44 111 THR A C 1
ATOM 768 O O . THR A 1 111 ? 6.675 -2.305 0.223 1.00 91.44 111 THR A O 1
ATOM 771 N N . LEU A 1 112 ? 6.760 -0.589 -1.231 1.00 89.19 112 LEU A N 1
ATOM 772 C CA . LEU A 1 112 ? 7.009 -1.372 -2.430 1.00 89.19 112 LEU A CA 1
ATOM 773 C C . LEU A 1 112 ? 8.496 -1.293 -2.768 1.00 89.19 112 LEU A C 1
ATOM 775 O O . LEU A 1 112 ? 9.084 -0.211 -2.813 1.00 89.19 112 LEU A O 1
ATOM 779 N N . MET A 1 113 ? 9.103 -2.447 -2.995 1.00 87.69 113 MET A N 1
ATOM 780 C CA . MET A 1 113 ? 10.515 -2.597 -3.307 1.00 87.69 113 MET A CA 1
ATOM 781 C C . MET A 1 113 ? 10.655 -3.343 -4.625 1.00 87.69 113 MET A C 1
ATOM 783 O O . MET A 1 113 ? 10.286 -4.509 -4.751 1.00 87.69 113 MET A O 1
ATOM 787 N N . THR A 1 114 ? 11.219 -2.658 -5.607 1.00 83.00 114 THR A N 1
ATOM 788 C CA . THR A 1 114 ? 11.672 -3.252 -6.863 1.00 83.00 114 THR A CA 1
ATOM 789 C C . THR A 1 114 ? 13.196 -3.219 -6.913 1.00 83.00 114 THR A C 1
ATOM 791 O O . THR A 1 114 ? 13.857 -2.581 -6.092 1.00 83.00 114 THR A O 1
ATOM 794 N N . ASN A 1 115 ? 13.771 -3.855 -7.931 1.00 78.19 115 ASN A N 1
ATOM 795 C CA . ASN A 1 115 ? 15.210 -3.776 -8.188 1.00 78.19 115 ASN A CA 1
ATOM 796 C C . ASN A 1 115 ? 15.686 -2.354 -8.538 1.00 78.19 115 ASN A C 1
ATOM 798 O O . ASN A 1 115 ? 16.880 -2.076 -8.444 1.00 78.19 115 ASN A O 1
ATOM 802 N N . ALA A 1 116 ? 14.777 -1.473 -8.970 1.00 77.19 116 ALA A N 1
ATOM 803 C CA . ALA A 1 116 ? 15.094 -0.139 -9.472 1.00 77.19 116 ALA A CA 1
ATOM 804 C C . ALA A 1 116 ? 14.669 0.987 -8.522 1.00 77.19 116 ALA A C 1
ATOM 806 O O . ALA A 1 116 ? 15.288 2.048 -8.526 1.00 77.19 116 ALA A O 1
ATOM 807 N N . ALA A 1 117 ? 13.647 0.767 -7.697 1.00 82.88 117 ALA A N 1
ATOM 808 C CA . ALA A 1 117 ? 13.032 1.798 -6.873 1.00 82.88 117 ALA A CA 1
ATOM 809 C C . ALA A 1 117 ? 12.438 1.235 -5.579 1.00 82.88 117 ALA A C 1
ATOM 811 O O . ALA A 1 117 ? 12.006 0.083 -5.503 1.00 82.88 117 ALA A O 1
ATOM 812 N N . ARG A 1 118 ? 12.384 2.097 -4.569 1.00 87.38 118 ARG A N 1
ATOM 813 C CA . ARG A 1 118 ? 11.639 1.918 -3.333 1.00 87.38 118 ARG A CA 1
ATOM 814 C C . ARG A 1 118 ? 10.615 3.042 -3.232 1.00 87.38 118 ARG A C 1
ATOM 816 O O . ARG A 1 118 ? 10.996 4.204 -3.102 1.00 87.38 118 ARG A O 1
ATOM 823 N N . THR A 1 119 ? 9.345 2.667 -3.193 1.00 89.19 119 THR A N 1
ATOM 824 C CA . THR A 1 119 ? 8.223 3.591 -3.012 1.00 89.19 119 THR A CA 1
ATOM 825 C C . THR A 1 119 ? 7.570 3.306 -1.670 1.00 89.19 119 THR A C 1
ATOM 827 O O . THR A 1 119 ? 7.275 2.161 -1.333 1.00 89.19 119 THR A O 1
ATOM 830 N N . VAL A 1 120 ? 7.362 4.346 -0.874 1.00 91.50 120 VAL A N 1
ATOM 831 C CA . VAL A 1 120 ? 6.759 4.262 0.453 1.00 91.50 120 VAL A CA 1
ATOM 832 C C . VAL A 1 120 ? 5.475 5.075 0.449 1.00 91.50 120 VAL A C 1
ATOM 834 O O . VAL A 1 120 ? 5.505 6.295 0.309 1.00 91.50 120 VAL A O 1
ATOM 837 N N . ILE A 1 121 ? 4.356 4.388 0.635 1.00 92.00 121 ILE A N 1
ATOM 838 C CA . ILE A 1 121 ? 3.024 4.957 0.811 1.00 92.00 121 ILE A CA 1
ATOM 839 C C . ILE A 1 121 ? 2.705 4.914 2.304 1.00 92.00 121 ILE A C 1
ATOM 841 O O . ILE A 1 121 ? 2.817 3.864 2.930 1.00 92.00 121 ILE A O 1
ATOM 845 N N . GLU A 1 122 ? 2.316 6.040 2.886 1.00 94.06 122 GLU A N 1
ATOM 846 C CA . GLU A 1 122 ? 1.992 6.168 4.306 1.00 94.06 122 GLU A CA 1
ATOM 847 C C . GLU A 1 122 ? 0.687 6.927 4.500 1.00 94.06 122 GLU A C 1
ATOM 849 O O . GLU A 1 122 ? 0.357 7.862 3.760 1.00 94.06 122 GLU A O 1
ATOM 854 N N . ARG A 1 123 ? -0.037 6.534 5.545 1.00 92.19 123 ARG A N 1
ATOM 855 C CA . ARG A 1 123 ? -1.223 7.235 6.009 1.00 92.19 123 ARG A CA 1
ATOM 856 C C . ARG A 1 123 ? -0.833 8.534 6.704 1.00 92.19 123 ARG A C 1
ATOM 858 O O . ARG A 1 123 ? -0.054 8.534 7.655 1.00 92.19 123 ARG A O 1
ATOM 865 N N . ARG A 1 124 ? -1.427 9.637 6.255 1.00 90.12 124 ARG A N 1
ATOM 866 C CA . ARG A 1 124 ? -1.327 10.966 6.865 1.00 90.12 124 ARG A CA 1
ATOM 867 C C . ARG A 1 124 ? -2.735 11.470 7.158 1.00 90.12 124 ARG A C 1
ATOM 869 O O . ARG A 1 124 ? -3.389 12.058 6.306 1.00 90.12 124 ARG A O 1
ATOM 876 N N . GLY A 1 125 ? -3.205 11.210 8.376 1.00 87.44 125 GLY A N 1
ATOM 877 C CA . GLY A 1 125 ? -4.592 11.485 8.750 1.00 87.44 125 GLY A CA 1
ATOM 878 C C . GLY A 1 125 ? -5.565 10.548 8.015 1.00 87.44 125 GLY A C 1
ATOM 879 O O . GLY A 1 125 ? -5.365 9.329 8.069 1.00 87.44 125 GLY A O 1
ATOM 880 N N . PRO A 1 126 ? -6.616 11.071 7.357 1.00 85.94 126 PRO A N 1
ATOM 881 C CA . PRO A 1 126 ? -7.583 10.241 6.638 1.00 85.94 126 PRO A CA 1
ATOM 882 C C . PRO A 1 126 ? -7.048 9.714 5.297 1.00 85.94 126 PRO A C 1
ATOM 884 O O . PRO A 1 126 ? -7.562 8.716 4.798 1.00 85.94 126 PRO A O 1
ATOM 887 N N . ASP A 1 127 ? -5.988 10.315 4.755 1.00 91.00 127 ASP A N 1
ATOM 888 C CA . ASP A 1 127 ? -5.512 10.039 3.402 1.00 91.00 127 ASP A CA 1
ATOM 889 C C . ASP A 1 127 ? -4.237 9.188 3.372 1.00 91.00 127 ASP A C 1
ATOM 891 O O . ASP A 1 127 ? -3.422 9.186 4.301 1.00 91.00 127 ASP A O 1
ATOM 895 N N . LEU A 1 128 ? -4.038 8.490 2.253 1.00 91.94 128 LEU A N 1
ATOM 896 C CA . LEU A 1 128 ? -2.780 7.832 1.905 1.00 91.94 128 LEU A CA 1
ATOM 897 C C . LEU A 1 128 ? -1.971 8.736 0.976 1.00 91.94 128 LEU A C 1
ATOM 899 O O . LEU A 1 128 ? -2.505 9.336 0.046 1.00 91.94 128 LEU A O 1
ATOM 903 N N . THR A 1 129 ? -0.667 8.818 1.218 1.00 92.62 129 THR A N 1
ATOM 904 C CA . THR A 1 129 ? 0.248 9.671 0.449 1.00 92.62 129 THR A CA 1
ATOM 905 C C . THR A 1 129 ? 1.577 8.969 0.226 1.00 92.62 129 THR A C 1
ATOM 907 O O . THR A 1 129 ? 1.960 8.095 1.001 1.00 92.62 129 THR A O 1
ATOM 910 N N . ILE A 1 130 ? 2.311 9.357 -0.814 1.00 90.12 130 ILE A N 1
ATOM 911 C CA . ILE A 1 130 ? 3.677 8.869 -1.018 1.00 90.12 130 ILE A CA 1
ATOM 912 C C . ILE A 1 130 ? 4.606 9.674 -0.116 1.00 90.12 130 ILE A C 1
ATOM 914 O O . ILE A 1 130 ? 4.790 10.875 -0.295 1.00 90.12 130 ILE A O 1
ATOM 918 N N . ALA A 1 131 ? 5.169 9.005 0.885 1.00 88.25 131 ALA A N 1
ATOM 919 C CA . ALA A 1 131 ? 6.102 9.598 1.831 1.00 88.25 131 ALA A CA 1
ATOM 920 C C . ALA A 1 131 ? 7.529 9.654 1.279 1.00 88.25 131 ALA A C 1
ATOM 922 O O . ALA A 1 131 ? 8.285 10.565 1.611 1.00 88.25 131 ALA A O 1
ATOM 923 N N . SER A 1 132 ? 7.911 8.680 0.453 1.00 85.00 132 SER A N 1
ATOM 924 C CA . SER A 1 132 ? 9.223 8.640 -0.184 1.00 85.00 132 SER A CA 1
ATOM 925 C C . SER A 1 132 ? 9.159 7.840 -1.474 1.00 85.00 132 SER A C 1
ATOM 927 O O . SER A 1 132 ? 8.519 6.792 -1.526 1.00 85.00 132 SER A O 1
ATOM 929 N N . ASP A 1 133 ? 9.862 8.326 -2.486 1.00 81.06 133 ASP A N 1
ATOM 930 C CA . ASP A 1 133 ? 10.140 7.600 -3.712 1.00 81.06 133 ASP A CA 1
ATOM 931 C C . ASP A 1 133 ? 11.631 7.768 -4.004 1.00 81.06 133 ASP A C 1
ATOM 933 O O . ASP A 1 133 ? 12.127 8.888 -4.150 1.00 81.06 133 ASP A O 1
ATOM 937 N N . ALA A 1 134 ? 12.381 6.672 -3.937 1.00 78.19 134 ALA A N 1
ATOM 938 C CA . ALA A 1 134 ? 13.826 6.696 -4.092 1.00 78.19 134 ALA A CA 1
ATOM 939 C C . ALA A 1 134 ? 14.276 5.571 -5.023 1.00 78.19 134 ALA A C 1
ATOM 941 O O . ALA A 1 134 ? 13.795 4.445 -4.888 1.00 78.19 134 ALA A O 1
ATOM 942 N N . PRO A 1 135 ? 15.255 5.810 -5.910 1.00 73.62 135 PRO A N 1
ATOM 943 C CA . PRO A 1 135 ? 15.862 4.723 -6.658 1.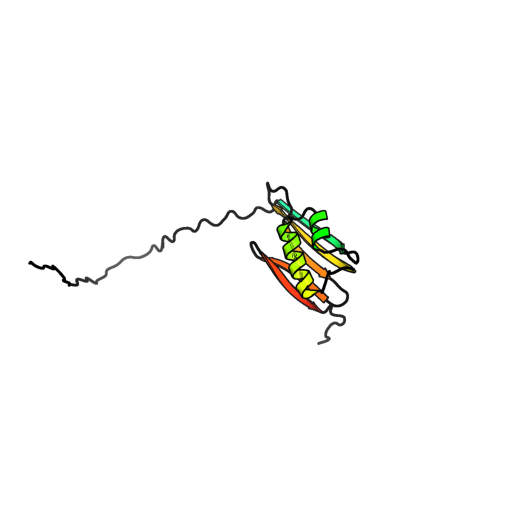00 73.62 135 PRO A CA 1
ATOM 944 C C . PRO A 1 135 ? 16.506 3.728 -5.684 1.00 73.62 135 PRO A C 1
ATOM 946 O O . PRO A 1 135 ? 17.092 4.120 -4.667 1.00 73.62 135 PRO A O 1
ATOM 949 N N . ALA A 1 136 ? 16.410 2.436 -5.992 1.00 66.62 136 ALA A N 1
ATOM 950 C CA . ALA A 1 136 ? 17.068 1.374 -5.247 1.00 66.62 136 ALA A CA 1
ATOM 951 C C . ALA A 1 136 ? 18.580 1.636 -5.296 1.00 66.62 136 ALA A C 1
ATOM 953 O O . ALA A 1 136 ? 19.232 1.496 -6.332 1.00 66.62 136 ALA A O 1
ATOM 954 N N . ARG A 1 137 ? 19.148 2.122 -4.185 1.00 59.41 137 ARG A N 1
ATOM 955 C CA . ARG A 1 137 ? 20.559 2.515 -4.137 1.00 59.41 137 ARG A CA 1
ATOM 956 C C . ARG A 1 137 ? 21.430 1.270 -4.259 1.00 59.41 137 ARG A C 1
ATOM 958 O O . ARG A 1 137 ? 21.602 0.538 -3.293 1.00 59.41 137 ARG A O 1
ATOM 965 N N . LYS A 1 138 ? 22.014 1.071 -5.442 1.00 54.16 138 LYS A N 1
ATOM 966 C CA . LYS A 1 138 ? 22.964 -0.016 -5.712 1.00 54.16 138 LYS A CA 1
ATOM 967 C C . LYS A 1 138 ? 24.367 0.247 -5.139 1.00 54.16 138 LYS A C 1
ATOM 969 O O . LYS A 1 138 ? 25.155 -0.684 -5.052 1.00 54.16 138 LYS A O 1
ATOM 974 N N . PHE A 1 139 ? 24.675 1.476 -4.704 1.00 50.75 139 PHE A N 1
ATOM 975 C CA . PHE A 1 139 ? 25.990 1.828 -4.153 1.00 50.75 139 PHE A CA 1
ATOM 976 C C . PHE A 1 139 ? 25.882 2.813 -2.973 1.00 50.75 139 PHE A C 1
ATOM 978 O O . PHE A 1 139 ? 25.172 3.820 -3.091 1.00 50.75 139 PHE A O 1
ATOM 985 N N . PRO A 1 140 ? 26.574 2.571 -1.842 1.00 57.91 140 PRO A N 1
ATOM 986 C CA . PRO A 1 140 ? 26.754 3.585 -0.810 1.00 57.91 140 PRO A CA 1
ATOM 987 C C . PRO A 1 140 ? 27.662 4.698 -1.352 1.00 57.91 140 PRO A C 1
ATOM 989 O O . PRO A 1 140 ? 28.688 4.424 -1.973 1.00 57.91 140 PRO A O 1
ATOM 992 N N . ARG A 1 141 ? 27.291 5.966 -1.136 1.00 56.47 141 ARG A N 1
ATOM 993 C CA . ARG A 1 141 ? 28.216 7.080 -1.375 1.00 56.47 141 ARG A CA 1
ATOM 994 C C . ARG A 1 141 ? 29.302 7.006 -0.304 1.00 56.47 141 ARG A C 1
ATOM 996 O O . ARG A 1 141 ? 28.998 7.217 0.866 1.00 56.47 141 ARG A O 1
ATOM 1003 N N . LEU A 1 142 ? 30.523 6.674 -0.714 1.00 54.19 142 LEU A N 1
ATOM 1004 C CA . LEU A 1 142 ? 31.724 6.929 0.074 1.00 54.19 142 LEU A CA 1
ATOM 1005 C C . LEU A 1 142 ? 31.901 8.452 0.140 1.00 54.19 142 LEU A C 1
ATOM 1007 O O . LEU A 1 142 ? 32.012 9.101 -0.902 1.00 54.19 142 LEU A O 1
ATOM 1011 N N . VAL A 1 143 ? 31.809 8.993 1.353 1.00 62.47 143 VAL A N 1
ATOM 1012 C CA . VAL A 1 143 ? 32.292 10.332 1.725 1.00 62.47 143 VAL A CA 1
ATOM 1013 C C . VAL A 1 143 ? 33.724 10.216 2.209 1.00 62.47 143 VAL A C 1
ATOM 1015 O O . VAL A 1 143 ? 34.022 9.191 2.864 1.00 62.47 143 VAL A O 1
#

Radius of gyration: 29.7 Å; chains: 1; bounding box: 84×73×54 Å

Secondary structure (DSSP, 8-state):
-----------------------------------PPPP--EEEEEEEEEE--TT--HHHHHHHTTB-HHHHHHHHHHHHHHH-S--TT-EEEEEEEEETT-SSBEEEEEEEE-SSEEEEEEEETTEEEEEEEEE---S----

Foldseek 3Di:
DDDDDDDDDDDDDDDDDDDDDDDDDDDDPPDPPPPDDPDQDWPDKDKDKDFAAAPHFQLVVCVVVQADNVQSVQVRVQCCVQVPDGLHGWIKIWMWTDTPPDPGIYTAWIWTGDQFWIWIWGDDDPHIDTPDIGTPDPDDDDD